Protein AF-A0A353YFE5-F1 (afdb_monomer_lite)

pLDDT: mean 79.72, std 19.37, range [32.09, 97.0]

Structure (mmCIF, N/CA/C/O backbone):
data_AF-A0A353YFE5-F1
#
_entry.id   AF-A0A353YFE5-F1
#
loop_
_atom_site.group_PDB
_atom_site.id
_atom_site.type_symbol
_atom_site.label_atom_id
_atom_site.label_alt_id
_atom_site.label_comp_id
_atom_site.label_asym_id
_atom_site.label_entity_id
_atom_site.label_seq_id
_atom_site.pdbx_PDB_ins_code
_atom_site.Cartn_x
_atom_site.Cartn_y
_atom_site.Cartn_z
_atom_site.occupancy
_atom_site.B_iso_or_equiv
_atom_site.auth_seq_id
_atom_site.auth_comp_id
_atom_site.auth_asym_id
_atom_site.auth_atom_id
_atom_site.pdbx_PDB_model_num
ATOM 1 N N . MET A 1 1 ? 27.601 17.469 -10.839 1.00 32.09 1 MET A N 1
ATOM 2 C CA . MET A 1 1 ? 27.563 16.979 -12.233 1.00 32.09 1 MET A CA 1
ATOM 3 C C . MET A 1 1 ? 27.649 15.466 -12.174 1.00 32.09 1 MET A C 1
ATOM 5 O O . MET A 1 1 ? 28.649 14.967 -11.681 1.00 32.09 1 MET A O 1
ATOM 9 N N . VAL A 1 2 ? 26.589 14.749 -12.549 1.00 39.22 2 VAL A N 1
ATOM 10 C CA . VAL A 1 2 ? 26.587 13.277 -12.571 1.00 39.22 2 VAL A CA 1
ATOM 11 C C . VAL A 1 2 ? 26.768 12.845 -14.020 1.00 39.22 2 VAL A C 1
ATOM 13 O O . VAL A 1 2 ? 25.974 13.218 -14.879 1.00 39.22 2 VAL A O 1
ATOM 16 N N . LEU A 1 3 ? 27.852 12.119 -14.284 1.00 53.75 3 LEU A N 1
ATOM 17 C CA . LEU A 1 3 ? 28.189 11.567 -15.590 1.00 53.75 3 LEU A CA 1
ATOM 18 C C . LEU A 1 3 ? 27.587 10.157 -15.675 1.00 53.75 3 LEU A C 1
ATOM 20 O O . LEU A 1 3 ? 28.115 9.222 -15.079 1.00 53.75 3 LEU A O 1
ATOM 24 N N . GLY A 1 4 ? 26.449 10.016 -16.356 1.00 52.25 4 GLY A N 1
ATOM 25 C CA . GLY A 1 4 ? 25.868 8.712 -16.682 1.00 52.25 4 GLY A CA 1
ATOM 26 C C . GLY A 1 4 ? 26.530 8.133 -17.932 1.00 52.25 4 GLY A C 1
ATOM 27 O O . GLY A 1 4 ? 26.653 8.830 -18.937 1.00 52.25 4 GLY A O 1
ATOM 28 N N . VAL A 1 5 ? 26.975 6.876 -17.871 1.00 66.69 5 VAL A N 1
ATOM 29 C CA . VAL A 1 5 ? 27.541 6.157 -19.024 1.00 66.69 5 VAL A CA 1
ATOM 30 C C . VAL A 1 5 ? 26.391 5.772 -19.967 1.00 66.69 5 VAL A C 1
ATOM 32 O O . VAL A 1 5 ? 25.477 5.079 -19.523 1.00 66.69 5 VAL A O 1
ATOM 35 N N . PRO A 1 6 ? 26.411 6.192 -21.246 1.00 59.56 6 PRO A N 1
ATOM 36 C CA . PRO A 1 6 ? 25.262 6.082 -22.152 1.00 59.56 6 PRO A CA 1
ATOM 37 C C . PRO A 1 6 ? 24.909 4.656 -22.612 1.00 59.56 6 PRO A C 1
ATOM 39 O O . PRO A 1 6 ? 23.930 4.502 -23.332 1.00 59.56 6 PRO A O 1
ATOM 42 N N . ASP A 1 7 ? 25.650 3.625 -22.191 1.00 48.59 7 ASP A N 1
ATOM 43 C CA . ASP A 1 7 ? 25.545 2.273 -22.769 1.00 48.59 7 ASP A CA 1
ATOM 44 C C . ASP A 1 7 ? 25.214 1.153 -21.768 1.00 48.59 7 ASP A C 1
ATOM 46 O O . ASP A 1 7 ? 25.065 -0.006 -22.151 1.00 48.59 7 ASP A O 1
ATOM 50 N N . PHE A 1 8 ? 25.035 1.468 -20.479 1.00 50.53 8 PHE A N 1
ATOM 51 C CA . PHE A 1 8 ? 24.455 0.506 -19.534 1.00 50.53 8 PHE A CA 1
ATOM 52 C C . PHE A 1 8 ? 22.935 0.668 -19.525 1.00 50.53 8 PHE A C 1
ATOM 54 O O . PHE A 1 8 ? 22.328 1.198 -18.594 1.00 50.53 8 PHE A O 1
ATOM 61 N N . GLY A 1 9 ? 22.324 0.250 -20.633 1.00 45.53 9 GLY A N 1
ATOM 62 C CA . GLY A 1 9 ? 20.881 0.126 -20.742 1.00 45.53 9 GLY A CA 1
ATOM 63 C C . GLY A 1 9 ? 20.355 -0.770 -19.623 1.00 45.53 9 GLY A C 1
ATOM 64 O O . GLY A 1 9 ? 20.825 -1.888 -19.416 1.00 45.53 9 GLY A O 1
ATOM 65 N N . LEU A 1 10 ? 19.356 -0.286 -18.891 1.00 47.22 10 LEU A N 1
ATOM 66 C CA . LEU A 1 10 ? 18.498 -1.110 -18.042 1.00 47.22 10 LEU A CA 1
ATOM 67 C C . LEU A 1 10 ? 17.626 -1.999 -18.948 1.00 47.22 10 LEU A C 1
ATOM 69 O O . LEU A 1 10 ? 16.410 -1.855 -19.007 1.00 47.22 10 LEU A O 1
ATOM 73 N N . THR A 1 11 ? 18.240 -2.900 -19.713 1.00 48.25 11 THR A N 1
ATOM 74 C CA . THR A 1 11 ? 17.591 -3.636 -20.810 1.00 48.25 11 THR A CA 1
ATOM 75 C C . THR A 1 11 ? 16.814 -4.873 -20.337 1.00 48.25 11 THR A C 1
ATOM 77 O O . THR A 1 11 ? 16.512 -5.758 -21.135 1.00 48.25 11 THR A O 1
ATOM 80 N N . HIS A 1 12 ? 16.468 -4.971 -19.047 1.00 48.12 12 HIS A N 1
ATOM 81 C CA . HIS A 1 12 ? 15.839 -6.175 -18.477 1.00 48.12 12 HIS A CA 1
ATOM 82 C C . HIS A 1 12 ? 14.584 -5.935 -17.631 1.00 48.12 12 HIS A C 1
ATOM 84 O O . HIS A 1 12 ? 14.095 -6.871 -17.004 1.00 48.12 12 HIS A O 1
ATOM 90 N N . ALA A 1 13 ? 14.013 -4.731 -17.626 1.00 48.50 13 ALA A N 1
ATOM 91 C CA . ALA A 1 13 ? 12.692 -4.524 -17.041 1.00 48.50 13 ALA A CA 1
ATOM 92 C C . ALA A 1 13 ? 11.771 -3.914 -18.101 1.00 48.50 13 ALA A C 1
ATOM 94 O O . ALA A 1 13 ? 12.037 -2.798 -18.551 1.00 48.50 13 ALA A O 1
ATOM 95 N N . PRO A 1 14 ? 10.676 -4.580 -18.511 1.00 47.44 14 PRO A N 1
ATOM 96 C CA . PRO A 1 14 ? 9.706 -3.985 -19.413 1.00 47.44 14 PRO A CA 1
ATOM 97 C C . PRO A 1 14 ? 8.816 -3.025 -18.612 1.00 47.44 14 PRO A C 1
ATOM 99 O O . PRO A 1 14 ? 7.597 -3.178 -18.580 1.00 47.44 14 PRO A O 1
ATOM 102 N N . LEU A 1 15 ? 9.419 -2.021 -17.964 1.00 50.03 15 LEU A N 1
ATOM 103 C CA . LEU A 1 15 ? 8.700 -0.906 -17.343 1.00 50.03 15 LEU A CA 1
ATOM 104 C C . LEU A 1 15 ? 7.823 -0.197 -18.393 1.00 50.03 15 LEU A C 1
ATOM 106 O O . LEU A 1 15 ? 6.747 0.286 -18.075 1.00 50.03 15 LEU A O 1
ATOM 110 N N . GLY A 1 16 ? 8.225 -0.232 -19.671 1.00 43.88 16 GLY A N 1
ATOM 111 C CA . GLY A 1 16 ? 7.458 0.307 -20.800 1.00 43.88 16 GLY A CA 1
ATOM 112 C C . GLY A 1 16 ? 6.197 -0.475 -21.205 1.00 43.88 16 GLY A C 1
ATOM 113 O O . GLY A 1 16 ? 5.468 -0.010 -22.071 1.00 43.88 16 GLY A O 1
ATOM 114 N N . 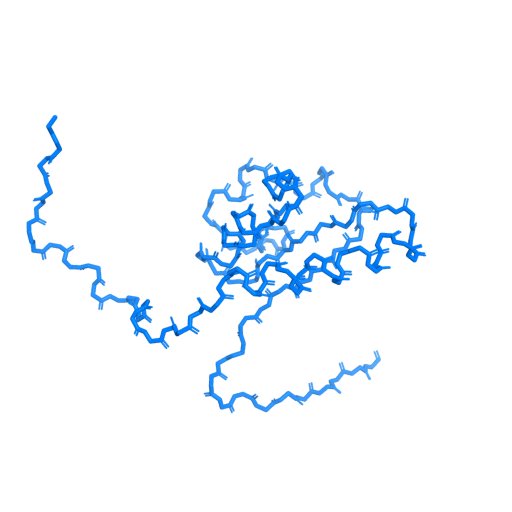SER A 1 17 ? 5.921 -1.649 -20.615 1.00 51.22 17 SER A N 1
ATOM 115 C CA . SER A 1 17 ? 4.706 -2.452 -20.893 1.00 51.22 17 SER A CA 1
ATOM 116 C C . SER A 1 17 ? 3.574 -2.248 -19.883 1.00 51.22 17 SER A C 1
ATOM 118 O O . SER A 1 17 ? 2.526 -2.888 -19.973 1.00 51.22 17 SER A O 1
ATOM 120 N N . LEU A 1 18 ? 3.799 -1.369 -18.913 1.00 56.16 18 LEU A N 1
ATOM 121 C CA . LEU A 1 18 ? 2.950 -1.137 -17.764 1.00 56.16 18 LEU A CA 1
ATOM 122 C C . LEU A 1 18 ? 2.196 0.196 -17.974 1.00 56.16 18 LEU A C 1
ATOM 124 O O . LEU A 1 18 ? 2.732 1.253 -17.649 1.00 56.16 18 LEU A O 1
ATOM 128 N N . PRO A 1 19 ? 0.971 0.203 -18.542 1.00 50.97 19 PRO A N 1
ATOM 129 C CA . PRO A 1 19 ? 0.125 1.390 -18.546 1.00 50.97 19 PRO A CA 1
ATOM 130 C C . PRO A 1 19 ? -0.459 1.541 -17.141 1.00 50.97 19 PRO A C 1
ATOM 132 O O . PRO A 1 19 ? -1.591 1.132 -16.895 1.00 50.97 19 PRO A O 1
ATOM 135 N N . VAL A 1 20 ? 0.333 2.005 -16.175 1.00 67.38 20 VAL A N 1
ATOM 136 C CA . VAL A 1 20 ? -0.113 1.969 -14.778 1.00 67.38 20 VAL A CA 1
ATOM 137 C C . VAL A 1 20 ? -0.650 3.316 -14.366 1.00 67.38 20 VAL A C 1
ATOM 139 O O . VAL A 1 20 ? 0.084 4.289 -14.210 1.00 67.38 20 VAL A O 1
ATOM 142 N N . GLY A 1 21 ? -1.964 3.355 -14.177 1.00 83.38 21 GLY A N 1
A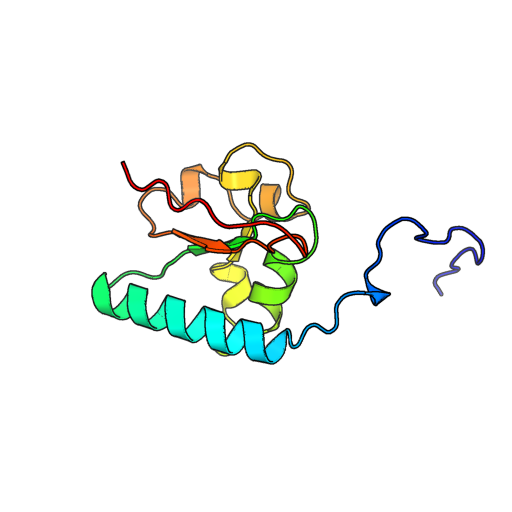TOM 143 C CA . GLY A 1 21 ? -2.620 4.403 -13.416 1.00 83.38 21 GLY A CA 1
ATOM 144 C C . GLY A 1 21 ? -2.256 4.260 -11.944 1.00 83.38 21 GLY A C 1
ATOM 145 O O . GLY A 1 21 ? -3.115 3.899 -11.154 1.00 83.38 21 GLY A O 1
ATOM 146 N N . TRP A 1 22 ? -0.993 4.507 -11.577 1.00 87.88 22 TRP A N 1
ATOM 147 C CA . TRP A 1 22 ? -0.517 4.368 -10.198 1.00 87.88 22 TRP A CA 1
ATOM 148 C C . TRP A 1 22 ? -1.297 5.246 -9.226 1.00 87.88 22 TRP A C 1
ATOM 150 O O . TRP A 1 22 ? -1.626 4.792 -8.142 1.00 87.88 22 TRP A O 1
ATOM 160 N N . ARG A 1 23 ? -1.700 6.446 -9.659 1.00 89.75 23 ARG A N 1
ATOM 161 C CA . ARG A 1 23 ? -2.617 7.298 -8.894 1.00 89.75 23 ARG A CA 1
ATOM 162 C C . ARG A 1 23 ? -3.962 6.619 -8.635 1.00 89.75 23 ARG A C 1
ATOM 164 O O . ARG A 1 23 ? -4.390 6.545 -7.497 1.00 89.75 23 ARG A O 1
ATOM 171 N N . GLN A 1 24 ? -4.587 6.073 -9.677 1.00 89.75 24 GLN A N 1
ATOM 172 C CA . GLN A 1 24 ? -5.856 5.352 -9.537 1.00 89.75 24 GLN A CA 1
ATOM 173 C C . GLN A 1 24 ? -5.697 4.079 -8.692 1.00 89.75 24 GLN A C 1
ATOM 175 O O . GLN A 1 24 ? -6.609 3.683 -7.977 1.00 89.75 24 GLN A O 1
ATOM 180 N N . PHE A 1 25 ? -4.545 3.415 -8.784 1.00 89.56 25 PHE A N 1
ATOM 181 C CA . PHE A 1 25 ? -4.225 2.268 -7.947 1.00 89.56 25 PHE A CA 1
ATOM 182 C C . PHE A 1 25 ? -4.041 2.668 -6.478 1.00 89.56 25 PHE A C 1
ATOM 184 O O . PHE A 1 25 ? -4.566 1.966 -5.624 1.00 89.56 25 PHE A O 1
ATOM 191 N N . GLY A 1 26 ? -3.373 3.790 -6.196 1.00 91.88 26 GLY A N 1
ATOM 192 C CA . GLY A 1 26 ? -3.264 4.370 -4.855 1.00 91.88 26 GLY A CA 1
ATOM 193 C C . GLY A 1 26 ? -4.637 4.673 -4.259 1.00 91.88 26 GLY A C 1
ATOM 194 O O . GLY A 1 26 ? -4.953 4.162 -3.197 1.00 91.88 26 GLY A O 1
ATOM 195 N N . GLU A 1 27 ? -5.509 5.359 -5.005 1.00 93.06 27 GLU A N 1
ATOM 196 C CA . GLU A 1 27 ? -6.902 5.626 -4.596 1.00 93.06 27 GLU A CA 1
ATOM 197 C C . GLU A 1 27 ? -7.695 4.334 -4.294 1.00 93.06 27 GLU A C 1
ATOM 199 O O . GLU A 1 27 ? -8.505 4.277 -3.370 1.00 93.06 27 GLU A O 1
ATOM 204 N N . GLN A 1 28 ? -7.473 3.267 -5.069 1.00 93.25 28 GLN A N 1
ATOM 205 C CA . GLN A 1 28 ? -8.107 1.968 -4.817 1.00 93.25 28 GLN A CA 1
ATOM 206 C C . GLN A 1 28 ? -7.513 1.242 -3.607 1.00 93.25 28 GLN A C 1
ATOM 208 O O . GLN A 1 28 ? -8.250 0.544 -2.915 1.00 93.25 28 GLN A O 1
ATOM 213 N N . ALA A 1 29 ? -6.203 1.354 -3.383 1.00 93.69 29 ALA A N 1
ATOM 214 C CA . ALA A 1 29 ? -5.536 0.774 -2.225 1.00 93.69 29 ALA A CA 1
ATOM 215 C C . ALA A 1 29 ? -6.034 1.435 -0.933 1.00 93.69 29 ALA A C 1
ATOM 217 O O . ALA A 1 29 ? -6.478 0.714 -0.045 1.00 93.69 29 ALA A O 1
ATOM 218 N N . ASP A 1 30 ? -6.081 2.766 -0.919 1.00 95.00 30 ASP A N 1
ATOM 219 C CA . ASP A 1 30 ? -6.633 3.604 0.152 1.00 95.00 30 ASP A CA 1
ATOM 220 C C . ASP A 1 30 ? -8.089 3.237 0.479 1.00 95.00 30 ASP A C 1
ATOM 222 O O . ASP A 1 30 ? -8.447 2.968 1.620 1.00 95.00 30 ASP A O 1
ATOM 226 N N . THR A 1 31 ? -8.932 3.050 -0.543 1.00 96.31 31 THR A N 1
ATOM 227 C CA . THR A 1 31 ? -10.321 2.604 -0.321 1.00 96.31 31 THR A CA 1
ATOM 228 C C . THR A 1 31 ? -10.398 1.258 0.423 1.00 96.31 31 THR A C 1
ATOM 230 O O . THR A 1 31 ? -11.303 1.039 1.232 1.00 96.31 31 THR A O 1
ATOM 233 N N . VAL A 1 32 ? -9.486 0.322 0.135 1.00 95.62 32 VAL A N 1
ATOM 234 C CA . VAL A 1 32 ? -9.447 -0.991 0.805 1.00 95.62 32 VAL A CA 1
ATOM 235 C C . VAL A 1 32 ? -8.860 -0.875 2.213 1.00 95.62 32 VAL A C 1
ATOM 237 O O . VAL A 1 32 ? -9.346 -1.549 3.122 1.00 95.62 32 VAL A O 1
ATOM 240 N N . GLU A 1 33 ? -7.840 -0.039 2.388 1.00 95.75 33 GLU A N 1
ATOM 241 C CA . GLU A 1 33 ? -7.238 0.301 3.678 1.00 95.75 33 GLU A CA 1
ATOM 242 C C . GLU A 1 33 ? -8.273 0.907 4.624 1.00 95.75 33 GLU A C 1
ATOM 244 O O . GLU A 1 33 ? -8.555 0.298 5.654 1.00 95.75 33 GLU A O 1
ATOM 249 N N . ALA A 1 34 ? -8.946 1.983 4.213 1.00 96.50 34 ALA A N 1
ATOM 250 C CA . ALA A 1 34 ? -9.978 2.661 4.994 1.00 96.50 34 ALA A CA 1
ATOM 251 C C . ALA A 1 34 ? -11.139 1.727 5.381 1.00 96.50 34 ALA A C 1
ATOM 253 O O . ALA A 1 34 ? -11.669 1.793 6.492 1.00 96.50 34 ALA A O 1
ATOM 254 N N . GLN A 1 35 ? -11.535 0.811 4.489 1.00 96.62 35 GLN A N 1
ATOM 255 C CA . GLN A 1 35 ? -12.557 -0.186 4.812 1.00 96.62 35 GLN A CA 1
ATOM 256 C C . GLN A 1 35 ? -12.081 -1.142 5.914 1.00 96.62 35 GLN A C 1
ATOM 258 O O . GLN A 1 35 ? -12.819 -1.415 6.862 1.00 96.62 35 GLN A O 1
ATOM 263 N N . LEU A 1 36 ? -10.851 -1.649 5.809 1.00 95.62 36 LEU A N 1
ATOM 264 C CA . LEU A 1 36 ? -10.297 -2.561 6.806 1.00 95.62 36 LEU A CA 1
ATOM 265 C C . LEU A 1 36 ? -10.026 -1.855 8.139 1.00 95.62 36 LEU A C 1
ATOM 267 O O . LEU A 1 36 ? -10.253 -2.443 9.199 1.00 95.62 36 LEU A O 1
ATOM 271 N N . GLU A 1 37 ? -9.572 -0.607 8.100 1.00 95.50 37 GLU A N 1
ATOM 272 C CA . GLU A 1 37 ? -9.399 0.231 9.281 1.00 95.50 37 GLU A CA 1
ATOM 273 C C . GLU A 1 37 ? -10.748 0.447 9.982 1.00 95.50 37 GLU A C 1
ATOM 275 O O . GLU A 1 37 ? -10.864 0.171 11.174 1.00 95.50 37 GLU A O 1
ATOM 280 N N . SER A 1 38 ? -11.802 0.810 9.241 1.00 97.00 38 SER A N 1
ATOM 281 C CA . SER A 1 38 ? -13.161 0.952 9.781 1.00 97.00 38 SER A CA 1
ATOM 282 C C . SER A 1 38 ? -13.684 -0.342 10.416 1.00 97.00 38 SER A C 1
ATOM 284 O O . SER A 1 38 ? -14.387 -0.292 11.427 1.00 97.00 38 SER A O 1
ATOM 286 N N . ASP A 1 39 ? -13.370 -1.502 9.836 1.00 96.19 39 ASP A N 1
ATOM 287 C CA . ASP A 1 39 ? -13.856 -2.796 10.326 1.00 96.19 39 ASP A CA 1
ATOM 288 C C . ASP A 1 39 ? -13.080 -3.301 11.552 1.00 96.19 39 ASP A C 1
ATOM 290 O O . ASP A 1 39 ? -13.626 -4.030 12.384 1.00 96.19 39 ASP A O 1
ATOM 294 N N . THR A 1 40 ? -11.799 -2.942 11.669 1.00 94.88 40 THR A N 1
ATOM 295 C CA . THR A 1 40 ? -10.891 -3.500 12.688 1.00 94.88 40 THR A CA 1
ATOM 296 C C . THR A 1 40 ? -10.477 -2.505 13.769 1.00 94.88 40 THR A C 1
ATOM 298 O O . THR A 1 40 ? -10.011 -2.922 14.829 1.00 94.88 40 THR A O 1
ATOM 301 N N . GLY A 1 41 ? -10.666 -1.206 13.530 1.00 95.06 41 GLY A N 1
ATOM 302 C CA . GLY A 1 41 ? -10.232 -0.114 14.400 1.00 95.06 41 GLY A CA 1
ATOM 303 C C . GLY A 1 41 ? -8.711 0.036 14.490 1.00 95.06 41 GLY A C 1
ATOM 304 O O . GLY A 1 41 ? -8.216 0.562 15.487 1.00 95.06 41 GLY A O 1
ATOM 305 N N . SER A 1 42 ? -7.962 -0.483 13.515 1.00 93.31 42 SER A N 1
ATOM 306 C CA . SER A 1 42 ? -6.497 -0.465 13.523 1.00 93.31 42 SER A CA 1
ATOM 307 C C . SER A 1 42 ? -5.922 -0.228 12.134 1.00 93.31 42 SER A C 1
ATOM 309 O O . SER A 1 42 ? -6.359 -0.889 11.193 1.00 93.31 42 SER A O 1
ATOM 311 N N . GLU A 1 43 ? -4.883 0.606 12.071 1.00 92.81 43 GLU A N 1
ATOM 312 C CA . GLU A 1 43 ? -4.149 0.968 10.856 1.00 92.81 43 GLU A CA 1
ATOM 313 C C . GLU A 1 43 ? -3.516 -0.259 10.165 1.00 92.81 43 GLU A C 1
ATOM 315 O O . GLU A 1 43 ? -2.556 -0.857 10.702 1.00 92.81 43 GLU A O 1
ATOM 320 N N . PRO A 1 44 ? -4.028 -0.680 8.993 1.00 94.75 44 PRO A N 1
ATOM 321 C CA . PRO A 1 44 ? -3.458 -1.782 8.235 1.00 94.75 44 PRO A CA 1
ATOM 322 C C . PRO A 1 44 ? -2.027 -1.497 7.770 1.00 94.75 44 PRO A C 1
ATOM 324 O O . PRO A 1 44 ? -1.550 -0.374 7.751 1.00 94.75 44 PRO A O 1
ATOM 327 N N . LEU A 1 45 ? -1.298 -2.551 7.413 1.00 95.19 45 LEU A N 1
ATOM 328 C CA . LEU A 1 45 ? -0.013 -2.440 6.736 1.00 95.19 45 LEU A CA 1
ATOM 329 C C . LEU A 1 45 ? -0.170 -2.896 5.287 1.00 95.19 45 LEU A C 1
ATOM 331 O O . LEU A 1 45 ? -0.573 -4.035 5.021 1.00 95.19 45 LEU A O 1
ATOM 335 N N . LEU A 1 46 ? 0.198 -2.035 4.350 1.00 95.44 46 LEU A N 1
ATOM 336 C CA . LEU A 1 46 ? 0.103 -2.307 2.925 1.00 95.44 46 LEU A CA 1
ATOM 337 C C . LEU A 1 46 ? 1.400 -2.964 2.474 1.00 95.44 46 LEU A C 1
ATOM 339 O O . LEU A 1 46 ? 2.495 -2.471 2.732 1.00 95.44 46 LEU A O 1
ATOM 343 N N . VAL A 1 47 ? 1.314 -4.117 1.815 1.00 95.38 47 VAL A N 1
ATOM 344 C CA . VAL A 1 47 ? 2.504 -4.891 1.456 1.00 95.38 47 VAL A CA 1
ATOM 345 C C . VAL A 1 47 ? 2.527 -5.223 -0.024 1.00 95.38 47 VAL A C 1
ATOM 347 O O . VAL A 1 47 ? 1.745 -6.035 -0.521 1.00 95.38 47 VAL A O 1
ATOM 350 N N . GLY A 1 48 ? 3.502 -4.646 -0.723 1.00 93.94 48 GLY A N 1
ATOM 351 C CA . GLY A 1 48 ? 3.828 -5.021 -2.092 1.00 93.94 48 GLY A CA 1
ATOM 352 C C . GLY A 1 48 ? 4.534 -6.378 -2.158 1.00 93.94 48 GLY A C 1
ATOM 353 O O . GLY A 1 48 ? 5.583 -6.594 -1.542 1.00 93.94 48 GLY A O 1
ATOM 354 N N . MET A 1 49 ? 3.958 -7.304 -2.928 1.00 93.56 49 MET A N 1
ATOM 355 C CA . MET A 1 49 ? 4.463 -8.675 -3.095 1.00 93.56 49 MET A CA 1
ATOM 356 C C . MET A 1 49 ? 5.409 -8.852 -4.285 1.00 93.56 49 MET A C 1
ATOM 358 O O . MET A 1 49 ? 5.940 -9.945 -4.514 1.00 93.56 49 MET A O 1
ATOM 362 N N . ASP A 1 50 ? 5.659 -7.787 -5.042 1.00 88.75 50 ASP A N 1
ATOM 363 C CA . ASP A 1 50 ? 6.695 -7.775 -6.062 1.00 88.75 50 ASP A CA 1
ATOM 364 C C . ASP A 1 50 ? 8.080 -7.477 -5.447 1.00 88.75 50 ASP A C 1
ATOM 366 O O . ASP A 1 50 ? 8.233 -7.227 -4.251 1.00 88.75 50 ASP A O 1
ATOM 370 N N . ARG A 1 51 ? 9.132 -7.570 -6.265 1.00 83.31 51 ARG A N 1
ATOM 371 C CA . ARG A 1 51 ? 10.501 -7.317 -5.795 1.00 83.31 51 ARG A CA 1
ATOM 372 C C . ARG A 1 51 ? 10.850 -5.830 -5.740 1.00 83.31 51 ARG A C 1
ATOM 374 O O . ARG A 1 51 ? 11.744 -5.467 -4.975 1.00 83.31 51 ARG A O 1
ATOM 381 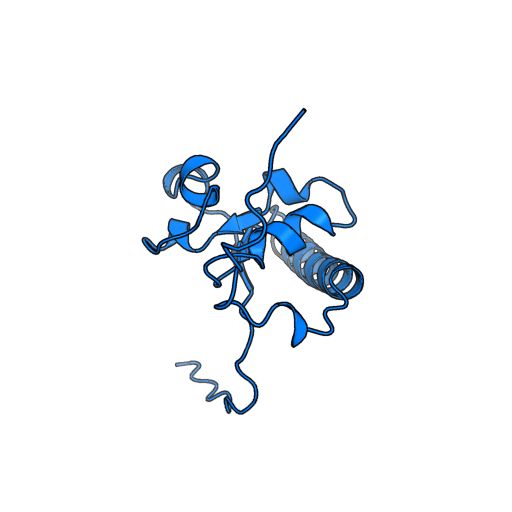N N . TYR A 1 52 ? 10.245 -5.019 -6.602 1.00 80.06 52 TYR A N 1
ATOM 382 C CA . TYR A 1 52 ? 10.830 -3.767 -7.055 1.00 80.06 52 TYR A CA 1
ATOM 383 C C . TYR A 1 52 ? 9.955 -2.547 -6.785 1.00 80.06 52 TYR A C 1
ATOM 385 O O . TYR A 1 52 ? 10.416 -1.657 -6.082 1.00 80.06 52 TYR A O 1
ATOM 393 N N . PHE A 1 53 ? 8.758 -2.467 -7.361 1.00 86.38 53 PHE A N 1
ATOM 394 C CA . PHE A 1 53 ? 8.059 -1.192 -7.522 1.00 86.38 53 PHE A CA 1
ATOM 395 C C . PHE A 1 53 ? 6.745 -1.084 -6.753 1.00 86.38 53 PHE A C 1
ATOM 397 O O . PHE A 1 53 ? 6.417 0.014 -6.332 1.00 86.38 53 PHE A O 1
ATOM 404 N N . LEU A 1 54 ? 6.008 -2.163 -6.484 1.00 90.75 54 LEU A N 1
ATOM 405 C CA . LEU A 1 54 ? 4.636 -2.050 -5.972 1.00 90.75 54 LEU A CA 1
ATOM 406 C C . LEU A 1 54 ? 4.577 -1.334 -4.620 1.00 90.75 54 LEU A C 1
ATOM 408 O O . LEU A 1 54 ? 3.812 -0.392 -4.475 1.00 90.75 54 LEU A O 1
ATOM 412 N N . SER A 1 55 ? 5.434 -1.705 -3.666 1.00 92.81 55 SER A N 1
ATOM 413 C CA . SER A 1 55 ? 5.513 -1.006 -2.375 1.00 92.81 55 SER A CA 1
ATOM 414 C C . SER A 1 55 ? 5.899 0.472 -2.520 1.00 92.81 55 SER A C 1
ATOM 416 O O . SER A 1 55 ? 5.423 1.310 -1.770 1.00 92.81 55 SER A O 1
ATOM 418 N N . SER A 1 56 ? 6.763 0.817 -3.477 1.00 91.88 56 SER A N 1
ATOM 419 C CA . SER A 1 56 ? 7.155 2.213 -3.701 1.00 91.88 56 SER A CA 1
ATOM 420 C C . SER A 1 56 ? 6.030 3.032 -4.326 1.00 91.88 56 SER A C 1
ATOM 422 O O . SER A 1 56 ? 5.822 4.170 -3.925 1.00 91.88 56 SER A O 1
ATOM 424 N N . GLU A 1 57 ? 5.301 2.460 -5.281 1.00 92.06 57 GLU A N 1
ATOM 425 C CA . GLU A 1 57 ? 4.193 3.142 -5.951 1.00 92.06 57 GLU A CA 1
ATOM 426 C C . GLU A 1 57 ? 2.987 3.306 -5.017 1.00 92.06 57 GLU A C 1
ATOM 428 O O . GLU A 1 57 ? 2.388 4.375 -5.017 1.00 92.06 57 GLU A O 1
ATOM 433 N N . ILE A 1 58 ? 2.675 2.305 -4.178 1.00 92.56 58 ILE A N 1
ATOM 434 C CA . ILE A 1 58 ? 1.642 2.422 -3.129 1.00 92.56 58 ILE A CA 1
ATOM 435 C C . ILE A 1 58 ? 1.992 3.575 -2.189 1.00 92.56 58 ILE A C 1
ATOM 437 O O . ILE A 1 58 ? 1.214 4.509 -2.058 1.00 92.56 58 ILE A O 1
ATOM 441 N N . ALA A 1 59 ? 3.198 3.558 -1.615 1.00 93.81 59 ALA A N 1
ATOM 442 C CA . ALA A 1 59 ? 3.625 4.580 -0.663 1.00 93.81 59 ALA A CA 1
ATOM 443 C C . ALA A 1 59 ? 3.672 5.995 -1.264 1.00 93.81 59 ALA A C 1
ATOM 445 O O . ALA A 1 59 ? 3.477 6.975 -0.556 1.00 93.81 59 ALA A O 1
ATOM 446 N N . PHE A 1 60 ? 3.992 6.119 -2.556 1.00 93.31 60 PHE A N 1
ATOM 447 C CA . PHE A 1 60 ? 4.138 7.416 -3.220 1.00 93.31 60 PHE A CA 1
ATOM 448 C C . PHE A 1 60 ? 2.803 8.015 -3.679 1.00 93.31 60 PHE A C 1
ATOM 450 O O . PHE A 1 60 ? 2.650 9.236 -3.665 1.00 93.31 60 PHE A O 1
ATOM 457 N N . TYR A 1 61 ? 1.869 7.178 -4.140 1.00 93.50 61 TYR A N 1
ATOM 458 C CA . TYR A 1 61 ? 0.554 7.609 -4.629 1.00 93.50 61 TYR A CA 1
ATOM 459 C C . TYR A 1 61 ? -0.553 7.517 -3.581 1.00 93.50 61 TYR A C 1
ATOM 461 O O . TYR A 1 61 ? -1.717 7.723 -3.925 1.00 93.50 61 TYR A O 1
ATOM 469 N N . ASP A 1 62 ? -0.184 7.238 -2.339 1.00 94.25 62 ASP A N 1
ATOM 470 C CA . ASP A 1 62 ? -1.067 7.299 -1.192 1.00 94.25 62 ASP A CA 1
ATOM 471 C C . ASP A 1 62 ? -1.738 8.695 -1.068 1.00 94.25 62 ASP A C 1
ATOM 473 O O . ASP A 1 62 ? -1.034 9.719 -1.040 1.00 94.25 62 ASP A O 1
ATOM 477 N N . PRO A 1 63 ? -3.085 8.767 -1.064 1.00 93.19 63 PRO A N 1
ATOM 478 C CA . PRO A 1 63 ? -3.831 10.014 -0.912 1.00 93.19 63 PRO A CA 1
ATOM 479 C C . PRO A 1 63 ? -3.572 10.745 0.412 1.00 93.19 63 PRO A C 1
ATOM 481 O O . PRO A 1 63 ? -3.505 11.984 0.403 1.00 93.19 63 PRO A O 1
ATOM 484 N N . ASP A 1 64 ? -3.388 10.000 1.503 1.00 91.94 64 ASP A N 1
ATOM 485 C CA . ASP A 1 64 ? -3.279 10.537 2.865 1.00 91.94 64 ASP A CA 1
ATOM 486 C C . ASP A 1 64 ? -1.863 11.025 3.210 1.00 91.94 64 ASP A C 1
ATOM 488 O O . ASP A 1 64 ? -1.665 11.861 4.098 1.00 91.94 64 ASP A O 1
ATOM 492 N N . LYS A 1 65 ? -0.894 10.665 2.361 1.00 91.19 65 LYS A N 1
ATOM 493 C CA . LYS A 1 65 ? 0.521 11.062 2.385 1.00 91.19 65 LYS A CA 1
ATOM 494 C C . LYS A 1 65 ? 1.294 10.510 3.578 1.00 91.19 65 LYS A C 1
ATOM 496 O O . LYS A 1 65 ? 2.349 11.058 3.917 1.00 91.19 65 LYS A O 1
ATOM 501 N N . ASP A 1 66 ? 0.816 9.430 4.171 1.00 92.50 66 ASP A N 1
ATOM 502 C CA . ASP A 1 66 ? 1.481 8.671 5.223 1.00 92.50 66 ASP A CA 1
ATOM 503 C C . ASP A 1 66 ? 1.923 7.274 4.744 1.00 92.50 66 ASP A C 1
ATOM 505 O O . ASP A 1 66 ? 2.557 6.528 5.488 1.00 92.50 66 ASP A O 1
ATOM 509 N N . GLY A 1 67 ? 1.717 6.943 3.466 1.00 90.94 67 GLY A N 1
ATOM 510 C CA . GLY A 1 67 ? 2.025 5.634 2.893 1.00 90.94 67 GLY A CA 1
ATOM 511 C C . GLY A 1 67 ? 3.473 5.168 3.090 1.00 90.94 67 GLY A C 1
ATOM 512 O O . GLY A 1 67 ? 3.737 3.967 3.098 1.00 90.94 67 GLY A O 1
ATOM 513 N N . ALA A 1 68 ? 4.433 6.071 3.315 1.00 91.00 68 ALA A N 1
ATOM 514 C CA . ALA A 1 68 ? 5.803 5.703 3.691 1.00 91.00 68 ALA A CA 1
ATOM 515 C C . ALA A 1 68 ? 5.909 5.037 5.082 1.00 91.00 68 ALA A C 1
ATOM 517 O O . ALA A 1 68 ? 6.831 4.253 5.310 1.00 91.00 68 ALA A O 1
ATOM 518 N N . GLU A 1 69 ? 4.985 5.340 5.995 1.00 91.62 69 GLU A N 1
ATOM 519 C CA . GLU A 1 69 ? 4.887 4.801 7.357 1.00 91.62 69 GLU A CA 1
ATOM 520 C C . GLU A 1 69 ? 4.102 3.482 7.394 1.00 91.62 69 GLU A C 1
ATOM 522 O O . GLU A 1 69 ? 4.406 2.601 8.205 1.00 91.62 69 GLU A O 1
ATOM 527 N N . ASN A 1 70 ? 3.147 3.314 6.473 1.00 91.88 70 ASN A N 1
ATOM 528 C CA . ASN A 1 70 ? 2.222 2.176 6.447 1.00 91.88 70 ASN A CA 1
ATOM 529 C C . ASN A 1 70 ? 2.446 1.187 5.294 1.00 91.88 70 ASN A C 1
ATOM 531 O O . ASN A 1 70 ? 1.786 0.150 5.235 1.00 91.88 70 ASN A O 1
ATOM 535 N N . THR A 1 71 ? 3.440 1.414 4.429 1.00 94.19 71 THR A N 1
ATOM 536 C CA . THR A 1 71 ? 3.762 0.487 3.335 1.00 94.19 71 THR A CA 1
ATOM 537 C C . THR A 1 71 ? 5.062 -0.270 3.560 1.00 94.19 71 THR A C 1
ATOM 539 O O . THR A 1 71 ? 6.146 0.303 3.597 1.00 94.19 71 THR A O 1
ATOM 542 N N . ALA A 1 72 ? 4.984 -1.597 3.581 1.00 94.19 72 ALA A N 1
ATOM 543 C CA . ALA A 1 72 ? 6.132 -2.489 3.626 1.00 94.19 72 ALA A CA 1
ATOM 544 C C . ALA A 1 72 ? 6.274 -3.329 2.345 1.00 94.19 72 ALA A C 1
ATOM 546 O O . ALA A 1 72 ? 5.493 -3.263 1.393 1.00 94.19 72 ALA A O 1
ATOM 547 N N . GLY A 1 73 ? 7.333 -4.135 2.298 1.00 93.38 73 GLY A N 1
ATOM 548 C CA . GLY A 1 73 ? 7.599 -5.061 1.201 1.00 93.38 73 GLY A CA 1
ATOM 549 C C . GLY A 1 73 ? 7.545 -6.513 1.651 1.00 93.38 73 GLY A C 1
ATOM 550 O O . GLY A 1 73 ? 7.619 -6.830 2.840 1.00 93.38 73 GLY A O 1
ATOM 551 N N . ARG A 1 74 ? 7.527 -7.422 0.675 1.00 92.94 74 ARG A N 1
ATOM 552 C CA . ARG A 1 74 ? 7.542 -8.882 0.877 1.00 92.94 74 ARG A CA 1
ATOM 553 C C . ARG A 1 74 ? 8.670 -9.445 1.761 1.00 92.94 74 ARG A C 1
ATOM 555 O O . ARG A 1 74 ? 8.638 -10.623 2.112 1.00 92.94 74 ARG A O 1
ATOM 562 N N . SER A 1 75 ? 9.652 -8.628 2.150 1.00 92.12 75 SER A N 1
ATOM 563 C CA . SER A 1 75 ? 10.676 -8.977 3.147 1.00 92.12 75 SER A CA 1
ATOM 564 C C . SER A 1 75 ? 10.124 -9.337 4.514 1.00 92.12 75 SER A C 1
ATOM 566 O O . SER A 1 75 ? 10.778 -10.085 5.238 1.00 92.12 75 SER A O 1
ATOM 568 N N . LEU A 1 76 ? 8.911 -8.894 4.847 1.00 91.56 76 LEU A N 1
ATOM 569 C CA . LEU A 1 76 ? 8.222 -9.345 6.056 1.00 91.56 76 LEU A CA 1
ATOM 570 C C . LEU A 1 76 ? 8.019 -10.867 6.101 1.00 91.56 76 LEU A C 1
ATOM 572 O O . LEU A 1 76 ? 7.958 -11.449 7.180 1.00 91.56 76 LEU A O 1
ATOM 576 N N . PHE A 1 77 ? 7.999 -11.513 4.934 1.00 90.75 77 PHE A N 1
ATOM 577 C CA . PHE A 1 77 ? 7.824 -12.954 4.771 1.00 90.75 77 PHE A CA 1
ATOM 578 C C . PHE A 1 77 ? 9.132 -13.673 4.397 1.00 90.75 77 PHE A C 1
ATOM 580 O O . PHE A 1 77 ? 9.106 -14.740 3.791 1.00 90.75 77 PHE A O 1
ATOM 587 N N . GLY A 1 78 ? 10.290 -13.078 4.707 1.00 88.38 78 GLY A N 1
ATOM 588 C CA . GLY A 1 78 ? 11.604 -13.680 4.443 1.00 88.38 78 GLY A CA 1
ATOM 589 C C . GLY A 1 78 ? 12.043 -13.656 2.975 1.00 88.38 78 GLY A C 1
ATOM 590 O O . GLY A 1 78 ? 13.039 -14.284 2.625 1.00 88.38 78 GLY A O 1
ATOM 591 N N . MET A 1 79 ? 11.323 -12.938 2.110 1.00 88.62 79 MET A N 1
ATOM 592 C CA . MET A 1 79 ? 11.689 -12.764 0.703 1.00 88.62 79 MET A CA 1
ATOM 593 C C . MET A 1 79 ? 12.592 -11.544 0.486 1.00 88.62 79 MET A C 1
ATOM 595 O O . MET A 1 79 ? 12.664 -10.627 1.300 1.00 88.62 79 MET A O 1
ATOM 599 N N . ASP A 1 80 ? 13.246 -11.473 -0.670 1.00 85.12 80 ASP A N 1
ATOM 600 C CA . ASP A 1 80 ? 14.012 -10.284 -1.036 1.00 85.12 80 ASP A CA 1
ATOM 601 C C . ASP A 1 80 ? 13.099 -9.118 -1.425 1.00 85.12 80 ASP A C 1
ATOM 603 O O . ASP A 1 80 ? 12.433 -9.174 -2.460 1.00 85.12 80 ASP A O 1
ATOM 607 N N . SER A 1 81 ? 13.146 -8.029 -0.665 1.00 82.31 81 SER A N 1
ATOM 608 C CA . SER A 1 81 ? 12.700 -6.691 -1.079 1.00 82.31 81 SER A CA 1
ATOM 609 C C . SER A 1 81 ? 13.917 -5.764 -1.190 1.00 82.31 81 SER A C 1
ATOM 611 O O . SER A 1 81 ? 14.996 -6.118 -0.705 1.00 82.31 81 SER A O 1
ATOM 613 N N . LEU A 1 82 ? 13.789 -4.612 -1.854 1.00 85.38 82 LEU A N 1
ATOM 614 C CA . LEU A 1 82 ? 14.855 -3.603 -1.910 1.00 85.38 82 LEU A CA 1
ATOM 615 C C . LEU A 1 82 ? 15.095 -2.967 -0.523 1.00 85.38 82 LEU A C 1
ATOM 617 O O . LEU A 1 82 ? 15.593 -3.623 0.389 1.00 85.38 82 LEU A O 1
ATOM 621 N N . MET A 1 83 ? 14.767 -1.685 -0.351 1.00 88.38 83 MET A N 1
ATOM 622 C CA . MET A 1 83 ? 15.016 -0.951 0.894 1.00 88.38 83 MET A CA 1
ATOM 623 C C . MET A 1 83 ? 14.032 -1.306 2.011 1.00 88.38 83 MET A C 1
ATOM 625 O O . MET A 1 83 ? 14.380 -1.203 3.184 1.00 88.38 83 MET A O 1
ATOM 629 N N . PHE A 1 84 ? 12.852 -1.827 1.666 1.00 86.50 84 PHE A N 1
ATOM 630 C CA . PHE A 1 84 ? 11.816 -2.189 2.636 1.00 86.50 84 PHE A CA 1
ATOM 631 C C . PHE A 1 84 ? 12.269 -3.213 3.686 1.00 86.50 84 PHE A C 1
ATOM 633 O O . PHE A 1 84 ? 11.740 -3.209 4.792 1.00 86.50 84 PHE A O 1
ATOM 640 N N . ARG A 1 85 ? 13.288 -4.039 3.399 1.00 86.00 85 ARG A N 1
ATOM 641 C CA . ARG A 1 85 ? 13.887 -4.950 4.394 1.00 86.00 85 ARG A CA 1
ATOM 642 C C . ARG A 1 85 ? 14.535 -4.219 5.576 1.00 86.00 85 ARG A C 1
ATOM 644 O O . ARG A 1 85 ? 14.709 -4.816 6.633 1.00 86.00 85 ARG A O 1
ATOM 651 N N . PHE A 1 86 ? 14.962 -2.974 5.367 1.00 87.50 86 PHE A N 1
ATOM 652 C CA . PHE A 1 86 ? 15.646 -2.158 6.368 1.00 87.50 86 PHE A CA 1
ATOM 653 C C . PHE A 1 86 ? 14.683 -1.220 7.095 1.00 87.50 86 PHE A C 1
ATOM 655 O O . PHE A 1 86 ? 14.899 -0.943 8.271 1.00 87.50 86 PHE A O 1
ATOM 662 N N . TRP A 1 87 ? 13.638 -0.752 6.407 1.00 88.19 87 TRP A N 1
ATOM 663 C CA . TRP A 1 87 ? 12.644 0.167 6.967 1.00 88.19 87 TRP A CA 1
ATOM 664 C C . TRP A 1 87 ? 11.580 -0.534 7.812 1.00 88.19 87 TRP A C 1
ATOM 666 O O . TRP A 1 87 ? 11.140 0.038 8.798 1.00 88.19 87 TRP A O 1
ATOM 676 N N . PHE A 1 88 ? 11.222 -1.778 7.476 1.00 88.19 88 PHE A N 1
ATOM 677 C CA . PHE A 1 88 ? 10.202 -2.537 8.199 1.00 88.19 88 PHE A CA 1
ATOM 678 C C . PHE A 1 88 ? 10.750 -3.881 8.658 1.00 88.19 8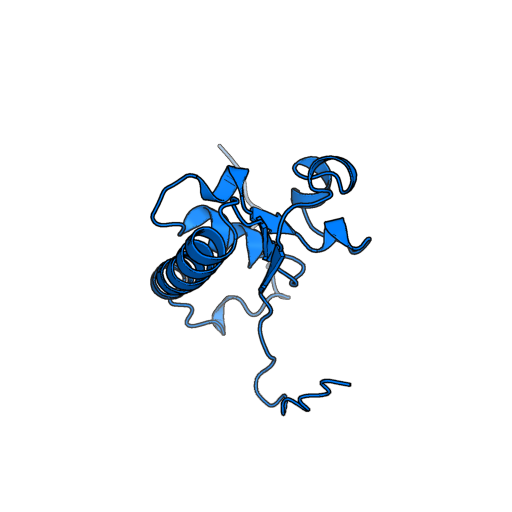8 PHE A C 1
ATOM 680 O O . PHE A 1 88 ? 10.983 -4.784 7.845 1.00 88.19 88 PHE A O 1
ATOM 687 N N . LYS A 1 89 ? 10.933 -4.044 9.973 1.00 87.50 89 LYS A N 1
ATOM 688 C CA . LYS A 1 89 ? 11.336 -5.337 10.534 1.00 87.50 89 LYS A CA 1
ATOM 689 C C . LYS A 1 89 ? 10.103 -6.173 10.885 1.00 87.50 89 LYS A C 1
ATOM 691 O O . LYS A 1 89 ? 9.177 -5.654 11.503 1.00 87.50 89 LYS A O 1
ATOM 696 N N . PRO A 1 90 ? 10.106 -7.497 10.630 1.00 85.25 90 PRO A N 1
ATOM 697 C CA . PRO A 1 90 ? 8.985 -8.376 10.983 1.00 85.25 90 PRO A CA 1
ATOM 698 C C . PRO A 1 90 ? 8.540 -8.291 12.447 1.00 85.25 90 PRO A C 1
ATOM 700 O O . PRO A 1 90 ? 7.372 -8.496 12.752 1.00 85.25 90 PRO A O 1
ATOM 703 N N . ALA A 1 91 ? 9.468 -8.000 13.364 1.00 85.88 91 ALA A N 1
ATOM 704 C CA . ALA A 1 91 ? 9.164 -7.863 14.784 1.00 85.88 91 ALA A CA 1
ATOM 705 C C . ALA A 1 91 ? 8.348 -6.601 15.119 1.00 85.88 91 ALA A C 1
ATOM 707 O O . ALA A 1 91 ? 7.606 -6.631 16.095 1.00 85.88 91 ALA A O 1
ATOM 708 N N . GLU A 1 92 ? 8.477 -5.534 14.326 1.00 84.88 92 GLU A N 1
ATOM 709 C CA . GLU A 1 92 ? 7.854 -4.220 14.558 1.00 84.88 92 GLU A CA 1
ATOM 710 C C . GLU A 1 92 ? 6.397 -4.176 14.067 1.00 84.88 92 GLU A C 1
ATOM 712 O O . GLU A 1 92 ? 5.615 -3.358 14.533 1.00 84.88 92 GLU A O 1
ATOM 717 N N . VAL A 1 93 ? 6.009 -5.091 13.171 1.00 87.62 93 VAL A N 1
ATOM 718 C CA . VAL A 1 93 ? 4.674 -5.124 12.543 1.00 87.62 93 VAL A CA 1
ATOM 719 C C . VAL A 1 93 ? 3.787 -6.267 13.052 1.00 87.62 93 VAL A C 1
ATOM 721 O O . VAL A 1 93 ? 2.716 -6.529 12.506 1.00 87.62 93 VAL A O 1
ATOM 724 N N . ARG A 1 94 ? 4.224 -6.989 14.093 1.00 87.12 94 ARG A N 1
ATOM 725 C CA . ARG A 1 94 ? 3.453 -8.108 14.656 1.00 87.12 94 ARG A CA 1
ATOM 726 C C . ARG A 1 94 ? 2.116 -7.623 15.211 1.00 87.12 94 ARG A C 1
ATOM 728 O O . ARG A 1 94 ? 2.078 -6.702 16.015 1.00 87.12 94 ARG A O 1
ATOM 735 N N . GLY A 1 95 ? 1.044 -8.315 14.834 1.00 88.81 95 GLY A N 1
ATOM 736 C CA . GLY A 1 95 ? -0.311 -8.021 15.303 1.00 88.81 95 GLY A CA 1
ATOM 737 C C . GLY A 1 95 ? -1.041 -6.941 14.503 1.00 88.81 95 GLY A C 1
ATOM 738 O O . GLY A 1 95 ? -2.212 -6.715 14.780 1.00 88.81 95 GLY A O 1
ATOM 739 N N . ARG A 1 96 ? -0.397 -6.317 13.505 1.00 91.50 96 ARG A N 1
ATOM 740 C CA . ARG A 1 96 ? -1.086 -5.449 12.542 1.00 91.50 96 ARG A CA 1
ATOM 741 C C . ARG A 1 96 ? -1.844 -6.283 11.513 1.00 91.50 96 ARG A C 1
ATOM 743 O O . ARG A 1 96 ? -1.374 -7.348 11.102 1.00 91.50 96 ARG A O 1
ATOM 750 N N . ASN A 1 97 ? -2.983 -5.767 11.064 1.00 94.75 97 ASN A N 1
ATOM 751 C CA . ASN A 1 97 ? -3.658 -6.286 9.880 1.00 94.75 97 ASN A CA 1
ATOM 752 C C . ASN A 1 97 ? -2.811 -5.984 8.639 1.00 94.75 97 ASN A C 1
ATOM 754 O O . ASN A 1 97 ? -2.172 -4.940 8.572 1.00 94.75 97 ASN A O 1
ATOM 758 N N . ILE A 1 98 ? -2.765 -6.905 7.674 1.00 94.75 98 ILE A N 1
ATOM 759 C CA . ILE A 1 98 ? -1.909 -6.776 6.487 1.00 94.75 98 ILE A CA 1
ATOM 760 C C . ILE A 1 98 ? -2.744 -6.948 5.223 1.00 94.75 98 ILE A C 1
ATOM 762 O O . ILE A 1 98 ? -3.457 -7.943 5.080 1.00 94.75 98 ILE A O 1
ATOM 766 N N . ILE A 1 99 ? -2.578 -6.026 4.276 1.00 95.94 99 ILE A N 1
ATOM 767 C CA . ILE A 1 99 ? -3.148 -6.112 2.932 1.00 95.94 99 ILE A CA 1
ATOM 768 C C . ILE A 1 99 ? -2.019 -6.426 1.949 1.00 95.94 99 ILE A C 1
ATOM 770 O O . ILE A 1 99 ? -1.024 -5.709 1.863 1.00 95.94 99 ILE A O 1
ATOM 774 N N . LEU A 1 100 ? -2.158 -7.523 1.202 1.00 94.94 100 LEU A N 1
ATOM 775 C CA . LEU A 1 100 ? -1.143 -7.988 0.255 1.00 94.94 100 LEU A CA 1
ATOM 776 C C . LEU A 1 100 ? -1.521 -7.601 -1.173 1.00 94.94 100 LEU A C 1
ATOM 778 O O . LEU A 1 100 ? -2.513 -8.085 -1.718 1.00 94.94 100 LEU A O 1
ATOM 782 N N . PHE A 1 101 ? -0.672 -6.808 -1.817 1.00 92.38 101 PHE A N 1
ATOM 783 C CA . PHE A 1 101 ? -0.839 -6.407 -3.208 1.00 92.38 101 PHE A CA 1
ATOM 784 C C . PHE A 1 101 ? 0.092 -7.221 -4.095 1.00 92.38 101 PHE A C 1
ATOM 786 O O . PHE A 1 101 ? 1.289 -7.332 -3.840 1.00 92.38 101 PHE A O 1
ATOM 793 N N . SER A 1 102 ? -0.441 -7.784 -5.176 1.00 89.00 102 SER A N 1
ATOM 794 C CA . SER A 1 102 ? 0.362 -8.469 -6.186 1.00 89.00 102 SER A CA 1
ATOM 795 C C . SER A 1 102 ? -0.167 -8.165 -7.577 1.00 89.00 102 SER A C 1
ATOM 797 O O . SER A 1 102 ? -1.373 -8.034 -7.790 1.00 89.00 102 SER A O 1
ATOM 799 N N . LEU A 1 103 ? 0.743 -8.075 -8.541 1.00 82.62 103 LEU A N 1
ATOM 800 C CA . LEU A 1 103 ? 0.363 -8.001 -9.941 1.00 82.62 103 LEU A CA 1
ATOM 801 C C . LEU A 1 103 ? 0.172 -9.411 -10.476 1.00 82.62 103 LEU A C 1
ATOM 803 O O . LEU A 1 103 ? 1.055 -10.263 -10.356 1.00 82.62 103 LEU A O 1
ATOM 807 N N . ARG A 1 104 ? -0.971 -9.650 -11.115 1.00 75.62 104 ARG A N 1
ATOM 808 C CA . ARG A 1 104 ? -1.165 -10.880 -11.876 1.00 75.62 104 ARG A CA 1
ATOM 809 C C . ARG A 1 104 ? -0.469 -10.759 -13.230 1.00 75.62 104 ARG A C 1
ATOM 811 O O . ARG A 1 104 ? -0.744 -9.806 -13.961 1.00 75.62 104 ARG A O 1
ATOM 818 N N . PRO A 1 105 ? 0.374 -11.733 -13.612 1.00 61.50 105 PRO A N 1
ATOM 819 C CA . PRO A 1 105 ? 0.845 -11.831 -14.982 1.00 61.50 105 PRO A CA 1
ATOM 820 C C . PRO A 1 105 ? -0.349 -11.944 -15.931 1.00 61.50 105 PRO A C 1
ATOM 822 O O . PRO A 1 105 ? -1.323 -12.653 -15.650 1.00 61.50 105 PRO A O 1
ATOM 825 N N . LYS A 1 106 ? -0.274 -11.261 -17.073 1.00 48.44 106 LYS A N 1
ATOM 826 C CA . LYS A 1 106 ? -1.295 -11.347 -18.120 1.00 48.44 106 LYS A CA 1
ATOM 827 C C . LYS A 1 106 ? -1.423 -12.816 -18.565 1.00 48.44 106 LYS A C 1
ATOM 829 O O . LYS A 1 106 ? -0.468 -13.373 -19.094 1.00 48.44 106 LYS A O 1
ATOM 834 N N . GLY A 1 107 ? -2.577 -13.442 -18.310 1.00 48.91 107 GLY A N 1
ATOM 835 C CA . GLY A 1 107 ? -2.847 -14.862 -18.608 1.00 48.91 107 GLY A CA 1
ATOM 836 C C . GLY A 1 107 ? -2.957 -15.798 -17.392 1.00 48.91 107 GLY A C 1
ATOM 837 O O . GLY A 1 107 ? -3.308 -16.961 -17.564 1.00 48.91 107 GLY A O 1
ATOM 838 N N . ALA A 1 108 ? -2.713 -15.320 -16.167 1.00 52.19 108 ALA A N 1
ATOM 839 C CA . ALA A 1 108 ? -2.894 -16.129 -14.960 1.00 52.19 108 ALA A CA 1
ATOM 840 C C . ALA A 1 108 ? -4.383 -16.249 -14.563 1.00 52.19 108 ALA A C 1
ATOM 842 O O . ALA A 1 108 ? -5.017 -15.277 -14.137 1.00 52.19 108 ALA A O 1
ATOM 843 N N . ILE A 1 109 ? -4.935 -17.460 -14.675 1.00 47.31 109 ILE A N 1
ATOM 844 C CA . ILE A 1 109 ? -6.271 -17.831 -14.181 1.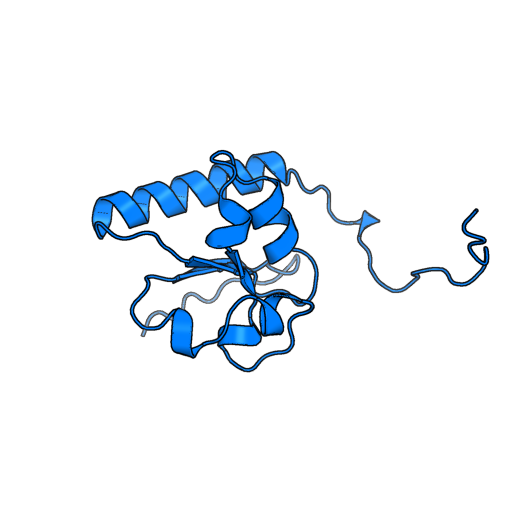00 47.31 109 ILE A CA 1
ATOM 845 C C . ILE A 1 109 ? -6.206 -18.017 -12.660 1.00 47.31 109 ILE A C 1
ATOM 847 O O . ILE A 1 109 ? -5.407 -18.806 -12.161 1.00 47.31 109 ILE A O 1
ATOM 851 N N . ALA A 1 110 ? -7.024 -17.276 -11.912 1.00 49.97 110 ALA A N 1
ATOM 852 C CA . ALA A 1 110 ? -7.064 -17.382 -10.457 1.00 49.97 110 ALA A CA 1
ATOM 853 C C . ALA A 1 110 ? -7.841 -18.638 -10.041 1.00 49.97 110 ALA A C 1
ATOM 855 O O . ALA A 1 110 ? -9.068 -18.663 -10.118 1.00 49.97 110 ALA A O 1
ATOM 856 N N . ALA A 1 111 ? -7.136 -19.667 -9.570 1.00 44.16 111 ALA A N 1
ATOM 857 C CA . ALA A 1 111 ? -7.751 -20.712 -8.764 1.00 44.16 111 ALA A CA 1
ATOM 858 C C . ALA A 1 111 ? -7.930 -20.158 -7.345 1.00 44.16 111 ALA A C 1
ATOM 860 O O . ALA A 1 111 ? -6.966 -20.001 -6.596 1.00 44.16 111 ALA A O 1
ATOM 861 N N . LYS A 1 112 ? -9.165 -19.800 -6.989 1.00 43.31 112 LYS A N 1
ATOM 862 C CA . LYS A 1 112 ? -9.518 -19.384 -5.630 1.00 43.31 112 LYS A CA 1
ATOM 863 C C . LYS A 1 112 ? -9.564 -20.639 -4.751 1.00 43.31 112 LYS A C 1
ATOM 865 O O . LYS A 1 112 ? -10.617 -21.246 -4.613 1.00 43.31 112 LYS A O 1
ATOM 870 N N . SER A 1 113 ? -8.423 -21.057 -4.203 1.00 39.66 113 SER A N 1
ATOM 871 C CA . SER A 1 113 ? -8.400 -22.060 -3.133 1.00 39.66 113 SER A CA 1
ATOM 872 C C . SER A 1 113 ? -8.555 -21.332 -1.805 1.00 39.66 113 SER A C 1
ATOM 874 O O . SER A 1 113 ? -7.582 -20.838 -1.244 1.00 39.66 113 SER A O 1
ATOM 876 N N . LEU A 1 114 ? -9.797 -21.217 -1.345 1.00 39.91 114 LEU A N 1
ATOM 877 C CA . LEU A 1 114 ? -10.087 -21.043 0.072 1.00 39.91 114 LEU A CA 1
ATOM 878 C C . LEU A 1 114 ? -10.423 -22.443 0.585 1.00 39.91 114 LEU A C 1
ATOM 880 O O . LEU A 1 114 ? -11.459 -22.991 0.205 1.00 39.91 114 LEU A O 1
ATOM 884 N N . SER A 1 115 ? -9.502 -23.015 1.355 1.00 38.94 115 SER A N 1
ATOM 885 C CA . SER A 1 115 ? -9.738 -24.201 2.179 1.00 38.94 115 SER A CA 1
ATOM 886 C C . SER A 1 115 ? -9.864 -23.762 3.626 1.00 38.94 115 SER A C 1
ATOM 888 O O . SER A 1 115 ? -9.066 -22.878 4.013 1.00 38.94 115 SER A O 1
#

Sequence (115 aa):
MVLGVPDFGLTHAPLGSLPVGWRQFGEQADTVEAQLESDTGSEPLLVGMDRYFLSSEIAFYDPDKDGAENTAGRSLFGMDSLMFRFWFKPAEVRGRNIILFSLRPKGAIAAKSLS

Foldseek 3Di:
DDDDDPPPPPPPDCPVVDPDPLLVVLVVVVVVQVV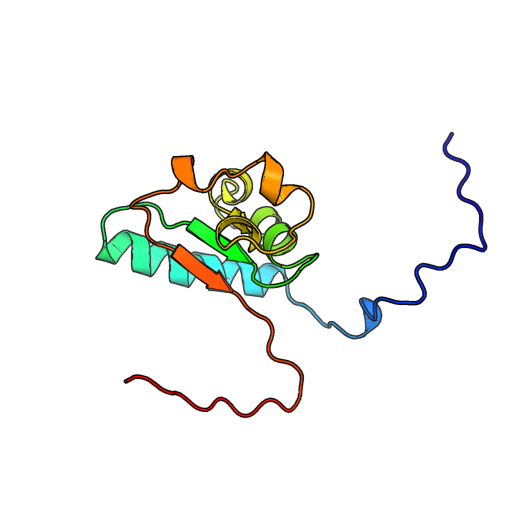VCVVPVARAAEEEADAEPPLVSNQVNHPVNCSLVRGAYPVLVVDHHDCRVVVDPVVVCPPHHYDYDYDDDVPDDDPPDDD

Secondary structure (DSSP, 8-state):
-----TT---TT--GGG----HHHHHHHHHHHHHHHHHHHSS--EEEE-SSSSHHHHHHHH-SSS-HHHHEEEGGGGT---STHHHH--TTTSTT--EEEE-PPPTT--------

Radius of gyration: 16.25 Å; chains: 1; bounding box: 42×41×38 Å